Protein AF-A0A3D0N397-F1 (afdb_monomer_lite)

Foldseek 3Di:
DVVLVVLLVQLLVCLVVVPVVSNVVSVVVLVVLLVVLVCQLVVNDPPDHVVVSVVSNVSNVVSCVVSVVSNVVSVVVVVVVVVVVVVVVVVVVVVVVVVVD

Structure (mmCIF, N/CA/C/O backbone):
data_AF-A0A3D0N397-F1
#
_entry.id   AF-A0A3D0N397-F1
#
loop_
_atom_site.group_PDB
_atom_site.id
_atom_site.type_symbol
_atom_site.label_atom_id
_atom_site.label_alt_id
_atom_site.label_comp_id
_atom_site.label_asym_id
_atom_site.label_entity_id
_atom_site.label_seq_id
_atom_site.pdbx_PDB_ins_code
_atom_site.Cartn_x
_atom_site.Cartn_y
_atom_site.Cartn_z
_atom_site.occupancy
_atom_site.B_iso_or_equiv
_atom_site.auth_seq_id
_atom_site.auth_comp_id
_atom_site.auth_asym_id
_atom_site.auth_atom_id
_atom_site.pdbx_PDB_model_num
ATOM 1 N N . MET A 1 1 ? -7.571 -8.226 11.410 1.00 82.12 1 MET A N 1
ATOM 2 C CA . MET A 1 1 ? -6.209 -8.670 11.026 1.00 82.12 1 MET A CA 1
ATOM 3 C C . MET A 1 1 ? -6.137 -9.134 9.570 1.00 82.12 1 MET A C 1
ATOM 5 O O . MET A 1 1 ? -5.324 -8.612 8.823 1.00 82.12 1 MET A O 1
ATOM 9 N N . GLU A 1 2 ? -7.007 -10.045 9.130 1.00 87.31 2 GLU A N 1
ATOM 10 C CA . GLU A 1 2 ? -7.018 -10.584 7.756 1.00 87.31 2 GLU A CA 1
ATOM 11 C C . GLU A 1 2 ? -7.036 -9.508 6.653 1.00 87.31 2 GLU A C 1
ATOM 13 O O . GLU A 1 2 ? -6.179 -9.518 5.775 1.00 87.31 2 GLU A O 1
ATOM 18 N N . ARG A 1 3 ? -7.916 -8.502 6.769 1.00 88.19 3 ARG A N 1
ATOM 19 C CA . ARG A 1 3 ? -8.003 -7.365 5.830 1.00 88.19 3 ARG A CA 1
ATOM 20 C C . ARG A 1 3 ? -6.688 -6.584 5.681 1.00 88.19 3 ARG A C 1
ATOM 22 O O . ARG A 1 3 ? -6.368 -6.138 4.585 1.00 88.19 3 ARG A O 1
ATOM 29 N N . VAL A 1 4 ? -5.913 -6.431 6.760 1.00 91.50 4 VAL A N 1
ATOM 30 C CA . VAL A 1 4 ? -4.602 -5.750 6.736 1.00 91.50 4 VAL A CA 1
ATOM 31 C C . VAL A 1 4 ? -3.586 -6.571 5.942 1.00 91.50 4 VAL A C 1
ATOM 33 O O . VAL A 1 4 ? -2.859 -6.031 5.109 1.00 91.50 4 VAL A O 1
ATOM 36 N N . LEU A 1 5 ? -3.551 -7.883 6.181 1.00 91.06 5 LEU A N 1
ATOM 37 C CA . LEU A 1 5 ? -2.640 -8.793 5.488 1.00 91.06 5 LEU A CA 1
ATOM 38 C C . LEU A 1 5 ? -2.992 -8.927 4.002 1.00 91.06 5 LEU A C 1
ATOM 40 O O . LEU A 1 5 ? -2.082 -8.979 3.174 1.00 91.06 5 LEU A O 1
ATOM 44 N N . GLU A 1 6 ? -4.286 -8.948 3.671 1.00 92.81 6 GLU A N 1
ATOM 45 C CA . GLU A 1 6 ? -4.774 -8.946 2.289 1.00 92.81 6 GLU A CA 1
ATOM 46 C C . GLU A 1 6 ? -4.335 -7.676 1.560 1.00 92.81 6 GLU A C 1
ATOM 48 O O . GLU A 1 6 ? -3.655 -7.784 0.544 1.00 92.81 6 GLU A O 1
ATOM 53 N N . LEU A 1 7 ? -4.607 -6.490 2.126 1.00 90.69 7 LEU A N 1
ATOM 54 C CA . LEU A 1 7 ? -4.162 -5.208 1.559 1.00 90.69 7 LEU A CA 1
ATOM 55 C C . LEU A 1 7 ? -2.649 -5.186 1.320 1.00 90.69 7 LEU A C 1
ATOM 57 O O . LEU A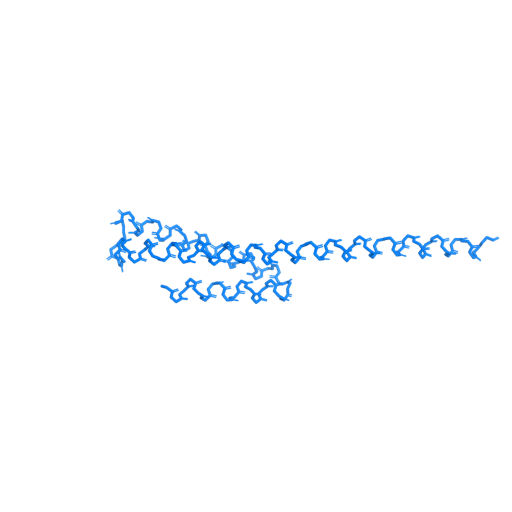 1 7 ? -2.189 -4.722 0.281 1.00 90.69 7 LEU A O 1
ATOM 61 N N . GLY A 1 8 ? -1.873 -5.744 2.251 1.00 94.00 8 GLY A N 1
ATOM 62 C CA . GLY A 1 8 ? -0.434 -5.883 2.082 1.00 94.00 8 GLY A CA 1
ATOM 63 C C . GLY A 1 8 ? -0.030 -6.814 0.940 1.00 94.00 8 GLY A C 1
ATOM 64 O O . GLY A 1 8 ? 0.949 -6.528 0.250 1.00 94.00 8 GLY A O 1
ATOM 65 N N . ARG A 1 9 ? -0.745 -7.930 0.739 1.00 95.00 9 ARG A N 1
ATOM 66 C CA . ARG A 1 9 ? -0.495 -8.872 -0.363 1.00 95.00 9 ARG A CA 1
ATOM 67 C C . ARG A 1 9 ? -0.836 -8.259 -1.716 1.00 95.00 9 ARG A C 1
ATOM 69 O O . ARG A 1 9 ? 0.004 -8.337 -2.610 1.00 95.00 9 ARG A O 1
ATOM 76 N N . VAL A 1 10 ? -2.009 -7.643 -1.854 1.00 96.06 10 VAL A N 1
ATOM 77 C CA . VAL A 1 10 ? -2.420 -7.025 -3.125 1.00 96.06 10 VAL A CA 1
ATOM 78 C C . VAL A 1 10 ? -1.532 -5.841 -3.494 1.00 96.06 10 VAL A C 1
ATOM 80 O O . VAL A 1 10 ? -1.166 -5.713 -4.656 1.00 96.06 10 VAL A O 1
ATOM 83 N N . GLU A 1 11 ? -1.074 -5.045 -2.519 1.00 96.44 11 GLU A N 1
ATOM 84 C CA . GLU A 1 11 ? -0.121 -3.957 -2.777 1.00 96.44 11 GLU A CA 1
ATOM 85 C C . GLU A 1 11 ? 1.196 -4.498 -3.351 1.00 96.44 11 GLU A C 1
ATOM 87 O O . GLU A 1 11 ? 1.696 -3.991 -4.350 1.00 96.44 11 GLU A O 1
ATOM 92 N N . ARG A 1 12 ? 1.745 -5.576 -2.773 1.00 95.94 12 ARG A N 1
ATOM 93 C CA . ARG A 1 12 ? 2.968 -6.204 -3.303 1.00 95.94 12 ARG A CA 1
ATOM 94 C C . ARG A 1 12 ? 2.777 -6.756 -4.708 1.00 95.94 12 ARG A C 1
ATOM 96 O O . ARG A 1 12 ? 3.697 -6.654 -5.515 1.00 95.94 12 ARG A O 1
ATOM 103 N N . ALA A 1 13 ? 1.615 -7.341 -4.989 1.00 96.12 13 ALA A N 1
ATOM 104 C CA . ALA A 1 13 ? 1.290 -7.833 -6.322 1.00 96.12 13 ALA A CA 1
ATOM 105 C C . ALA A 1 13 ? 1.230 -6.681 -7.338 1.00 96.12 13 ALA A C 1
ATOM 107 O O . ALA A 1 13 ? 1.849 -6.786 -8.394 1.00 96.12 13 ALA A O 1
ATOM 108 N N . ALA A 1 14 ? 0.582 -5.564 -6.990 1.00 96.25 14 ALA A N 1
ATOM 109 C CA . ALA A 1 14 ? 0.520 -4.371 -7.835 1.00 96.25 14 ALA A CA 1
ATOM 110 C C . ALA A 1 14 ? 1.913 -3.764 -8.086 1.00 96.25 14 ALA A C 1
ATOM 112 O O . ALA A 1 14 ? 2.256 -3.472 -9.229 1.00 96.25 14 ALA A O 1
ATOM 113 N N . ILE A 1 15 ? 2.760 -3.663 -7.050 1.00 94.81 15 ILE A N 1
ATOM 114 C CA . ILE A 1 15 ? 4.152 -3.195 -7.190 1.00 94.81 15 ILE A CA 1
ATOM 115 C C . ILE A 1 15 ? 4.947 -4.103 -8.137 1.00 94.81 15 ILE A C 1
ATOM 117 O O . ILE A 1 15 ? 5.680 -3.606 -8.988 1.00 94.81 15 ILE A O 1
ATOM 121 N N . ALA A 1 16 ? 4.820 -5.426 -7.995 1.00 93.31 16 ALA A N 1
ATOM 122 C CA . ALA A 1 16 ? 5.529 -6.387 -8.840 1.00 93.31 16 ALA A CA 1
ATOM 123 C C . ALA A 1 16 ? 5.046 -6.365 -10.300 1.00 93.31 16 ALA A C 1
ATOM 125 O O . ALA A 1 16 ? 5.835 -6.629 -11.204 1.00 93.31 16 ALA A O 1
ATOM 126 N N . ALA A 1 17 ? 3.768 -6.051 -10.519 1.00 94.94 17 ALA A N 1
ATOM 127 C CA . ALA A 1 17 ? 3.171 -5.907 -11.842 1.00 94.94 17 ALA A CA 1
ATOM 128 C C . ALA A 1 17 ? 3.393 -4.518 -12.472 1.00 94.94 17 ALA A C 1
ATOM 130 O O . ALA A 1 17 ? 2.994 -4.318 -13.615 1.00 94.94 17 ALA A O 1
ATOM 131 N N . GLU A 1 18 ? 4.002 -3.571 -11.745 1.00 93.38 18 GLU A N 1
ATOM 132 C CA . GLU A 1 18 ? 4.084 -2.152 -12.130 1.00 93.38 18 GLU A CA 1
ATOM 133 C C . GLU A 1 18 ? 2.692 -1.547 -12.450 1.00 93.38 18 GLU A C 1
ATOM 135 O O . GLU A 1 18 ? 2.558 -0.643 -13.276 1.00 93.38 18 GLU A O 1
ATOM 140 N N . ASP A 1 19 ? 1.640 -2.039 -11.781 1.00 95.88 19 ASP A N 1
ATOM 141 C CA . ASP A 1 19 ? 0.262 -1.562 -11.941 1.00 95.88 19 ASP A CA 1
ATOM 142 C C . ASP A 1 19 ? -0.002 -0.368 -11.014 1.00 95.88 19 ASP A C 1
ATOM 144 O O . ASP A 1 19 ? -0.466 -0.498 -9.877 1.00 95.88 19 ASP A O 1
ATOM 148 N N . TRP A 1 20 ? 0.337 0.823 -11.507 1.00 92.44 20 TRP A N 1
ATOM 149 C CA . TRP A 1 20 ? 0.227 2.071 -10.750 1.00 92.44 20 TRP A CA 1
ATOM 150 C C . TRP A 1 20 ? -1.218 2.498 -10.475 1.00 92.44 20 TRP A C 1
ATOM 152 O O . TRP A 1 20 ? -1.463 3.156 -9.466 1.00 92.44 20 TRP A O 1
ATOM 162 N N . ASN A 1 21 ? -2.166 2.100 -11.329 1.00 94.44 21 ASN A N 1
ATOM 163 C CA . ASN A 1 21 ? -3.581 2.420 -11.138 1.00 94.44 21 ASN A CA 1
ATOM 164 C C . ASN A 1 21 ? -4.158 1.597 -9.984 1.00 94.44 21 ASN A C 1
ATOM 166 O O . ASN A 1 21 ? -4.740 2.159 -9.059 1.00 94.44 21 ASN A O 1
ATOM 170 N N . ALA A 1 22 ? -3.925 0.280 -9.990 1.00 95.25 22 ALA A N 1
ATOM 171 C CA . ALA A 1 22 ? -4.331 -0.576 -8.879 1.00 95.25 22 ALA A CA 1
ATOM 172 C C . ALA A 1 22 ? -3.641 -0.162 -7.570 1.00 95.25 22 ALA A C 1
ATOM 174 O O . ALA A 1 22 ? -4.253 -0.198 -6.501 1.00 95.25 22 ALA A O 1
ATOM 175 N N . LEU A 1 23 ? -2.373 0.262 -7.640 1.00 95.56 23 LEU A N 1
ATOM 176 C CA . LEU A 1 23 ? -1.640 0.723 -6.465 1.00 95.56 23 LEU A CA 1
ATOM 177 C C . LEU A 1 23 ? -2.292 1.955 -5.817 1.00 95.56 23 LEU A C 1
ATOM 179 O O . LEU A 1 23 ? -2.390 1.995 -4.591 1.00 95.56 23 LEU A O 1
ATOM 183 N N . ASP A 1 24 ? -2.757 2.928 -6.604 1.00 93.88 24 ASP A N 1
ATOM 184 C CA . ASP A 1 24 ? -3.432 4.126 -6.083 1.00 93.88 24 ASP A CA 1
ATOM 185 C C . ASP A 1 24 ? -4.709 3.764 -5.305 1.00 93.88 24 ASP A C 1
ATOM 187 O O . ASP A 1 24 ? -4.872 4.150 -4.143 1.00 93.88 24 ASP A O 1
ATOM 191 N N . GLU A 1 25 ? -5.556 2.906 -5.884 1.00 95.69 25 GLU A N 1
ATOM 192 C CA . GLU A 1 25 ? -6.779 2.416 -5.236 1.00 95.69 25 GLU A CA 1
ATOM 193 C C . GLU A 1 25 ? -6.483 1.672 -3.922 1.00 95.69 25 GLU A C 1
ATOM 195 O O . GLU A 1 25 ? -7.144 1.887 -2.898 1.00 95.69 25 GLU A O 1
ATOM 200 N N . ILE A 1 26 ? -5.451 0.821 -3.915 1.00 95.00 26 ILE A N 1
ATOM 201 C CA . ILE A 1 26 ? -5.026 0.079 -2.722 1.00 95.00 26 ILE A CA 1
ATOM 202 C C . ILE A 1 26 ? -4.548 1.039 -1.627 1.00 95.00 26 ILE A C 1
ATOM 204 O O . ILE A 1 26 ? -4.908 0.870 -0.455 1.00 95.00 26 ILE A O 1
ATOM 208 N N . LEU A 1 27 ? -3.760 2.059 -1.980 1.00 93.38 27 LEU A N 1
ATOM 209 C CA . LEU A 1 27 ? -3.259 3.047 -1.025 1.00 93.38 27 LEU A CA 1
ATOM 210 C C . LEU A 1 27 ? -4.394 3.876 -0.413 1.00 93.38 27 LEU A C 1
ATOM 212 O O . LEU A 1 27 ? -4.357 4.146 0.794 1.00 93.38 27 LEU A O 1
ATOM 216 N N . GLU A 1 28 ? -5.420 4.231 -1.186 1.00 94.25 28 GLU A N 1
ATOM 217 C CA . GLU A 1 28 ? -6.633 4.867 -0.659 1.00 94.25 28 GLU A CA 1
ATOM 218 C C . GLU A 1 28 ? -7.405 3.940 0.287 1.00 94.25 28 GLU A C 1
ATOM 220 O O . GLU A 1 28 ? -7.787 4.350 1.391 1.00 94.25 28 GLU A O 1
ATOM 225 N N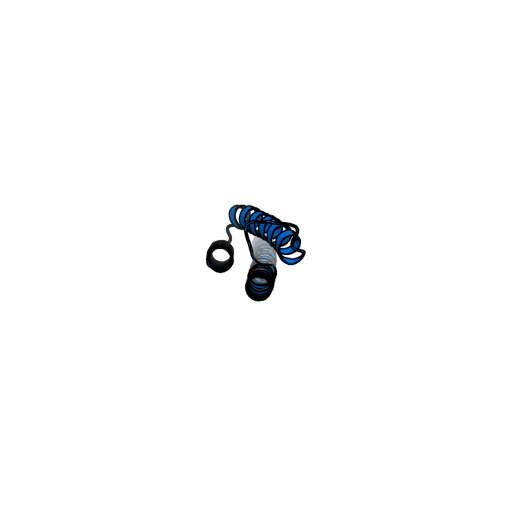 . GLY A 1 29 ? -7.545 2.660 -0.067 1.00 92.69 29 GLY A N 1
ATOM 226 C CA . GLY A 1 29 ? -8.137 1.645 0.807 1.00 92.69 29 GLY A CA 1
ATOM 227 C C . GLY A 1 29 ? -7.403 1.515 2.146 1.00 92.69 29 GLY A C 1
ATOM 228 O O . GLY A 1 29 ? -8.028 1.462 3.209 1.00 92.69 29 GLY A O 1
ATOM 229 N N . GLN A 1 30 ? -6.069 1.549 2.129 1.00 94.38 30 GLN A N 1
ATOM 230 C CA . GLN A 1 30 ? -5.259 1.552 3.348 1.00 94.38 30 GLN A CA 1
ATOM 231 C C . GLN A 1 30 ? -5.428 2.832 4.175 1.00 94.38 30 GLN A C 1
ATOM 233 O O . GLN A 1 30 ? -5.479 2.755 5.403 1.00 94.38 30 GLN A O 1
ATOM 238 N N . LYS A 1 31 ? -5.535 4.010 3.541 1.00 93.75 31 LYS A N 1
ATOM 239 C CA . LYS A 1 31 ? -5.814 5.280 4.243 1.00 93.75 31 LYS A CA 1
ATOM 240 C C . LYS A 1 31 ? -7.196 5.269 4.896 1.00 93.75 31 LYS A C 1
ATOM 242 O O . LYS A 1 31 ? -7.367 5.806 5.992 1.00 93.75 31 LYS A O 1
ATOM 247 N N . ALA A 1 32 ? -8.197 4.693 4.233 1.00 93.69 32 ALA A N 1
ATOM 248 C CA . ALA A 1 32 ? -9.532 4.519 4.798 1.00 93.69 32 ALA A CA 1
ATOM 249 C C . ALA A 1 32 ? -9.501 3.584 6.016 1.00 93.69 32 ALA A C 1
ATOM 251 O O . ALA A 1 32 ? -9.980 3.966 7.083 1.00 93.69 32 ALA A O 1
ATOM 252 N N . LEU A 1 33 ? -8.846 2.425 5.894 1.00 92.56 33 LEU A N 1
ATOM 253 C CA . LEU A 1 33 ? -8.694 1.476 6.997 1.00 92.56 33 LEU A CA 1
ATOM 254 C C . LEU A 1 33 ? -7.930 2.080 8.184 1.00 92.56 33 LEU A C 1
ATOM 256 O O . LEU A 1 33 ? -8.307 1.869 9.330 1.00 92.56 33 LEU A O 1
ATOM 260 N N . TRP A 1 34 ? -6.886 2.874 7.933 1.00 94.19 34 TRP A N 1
ATOM 261 C CA . TRP A 1 34 ? -6.156 3.564 8.998 1.00 94.19 34 TRP A CA 1
ATOM 262 C C . TRP A 1 34 ? -7.068 4.491 9.814 1.00 94.19 34 TRP A C 1
ATOM 264 O O . TRP A 1 34 ? -7.026 4.480 11.043 1.00 94.19 34 TRP A O 1
ATOM 274 N N . ARG A 1 35 ? -7.920 5.277 9.140 1.00 94.25 35 ARG A N 1
ATOM 275 C CA . ARG A 1 35 ? -8.895 6.163 9.799 1.00 94.25 35 ARG A CA 1
ATOM 276 C C . ARG A 1 35 ? -9.920 5.371 10.610 1.00 94.25 35 ARG A C 1
ATOM 278 O O . ARG A 1 35 ? -10.152 5.711 11.764 1.00 94.25 35 ARG A O 1
ATOM 285 N N . GLU A 1 36 ? -10.465 4.301 10.032 1.00 91.75 36 GLU A N 1
ATOM 286 C CA . GLU A 1 36 ? -11.409 3.392 10.697 1.00 91.75 36 GLU A CA 1
ATOM 287 C C . GLU A 1 36 ? -10.819 2.830 12.002 1.00 91.75 36 GLU A C 1
ATOM 289 O O . GLU A 1 36 ? -11.429 2.926 13.068 1.00 91.75 36 GLU A O 1
ATOM 294 N N . LEU A 1 37 ? -9.590 2.311 11.937 1.00 91.69 37 LEU A N 1
ATOM 295 C CA . LEU A 1 37 ? -8.921 1.723 13.094 1.00 91.69 37 LEU A CA 1
ATOM 296 C C . LEU A 1 37 ? -8.537 2.765 14.152 1.00 91.69 37 LEU A C 1
ATOM 298 O O . LEU A 1 37 ? -8.603 2.464 15.339 1.00 91.69 37 LEU A O 1
ATOM 302 N N . LEU A 1 38 ? -8.169 3.991 13.762 1.00 92.50 38 LEU A N 1
ATOM 303 C CA . LEU A 1 38 ? -7.910 5.071 14.722 1.00 92.50 38 LEU A CA 1
ATOM 304 C C . LEU A 1 38 ? -9.165 5.446 15.518 1.00 92.50 38 LEU A C 1
ATOM 306 O O . LEU A 1 38 ? -9.082 5.611 16.734 1.00 92.50 38 LEU A O 1
ATOM 310 N N . THR A 1 39 ? -10.315 5.565 14.853 1.00 90.81 39 THR A N 1
ATOM 311 C CA . THR A 1 39 ? -11.601 5.821 15.517 1.00 90.81 39 THR A CA 1
ATOM 312 C C . THR A 1 39 ? -11.960 4.671 16.460 1.00 90.81 39 THR A C 1
ATOM 314 O O . THR A 1 39 ? -12.301 4.899 17.620 1.00 90.81 39 THR A O 1
ATOM 317 N N . ALA A 1 40 ? -11.795 3.424 16.013 1.00 89.94 40 ALA A N 1
ATOM 318 C CA . ALA A 1 40 ? -12.035 2.253 16.854 1.00 89.94 40 ALA A CA 1
ATOM 319 C C . ALA A 1 40 ? -11.086 2.175 18.067 1.00 89.94 40 ALA A C 1
ATOM 321 O O . ALA A 1 40 ? -11.529 1.890 19.178 1.00 89.94 40 ALA A O 1
ATOM 322 N N . ALA A 1 41 ? -9.802 2.500 17.899 1.00 87.81 41 ALA A N 1
ATOM 323 C CA . ALA A 1 41 ? -8.816 2.506 18.983 1.00 87.81 41 ALA A CA 1
ATOM 324 C C . ALA A 1 41 ? -9.109 3.567 20.059 1.00 87.81 41 ALA A C 1
ATOM 326 O O . ALA A 1 41 ? -8.719 3.396 21.212 1.00 87.81 41 ALA A O 1
ATOM 327 N N . ARG A 1 42 ? -9.829 4.641 19.709 1.00 88.38 42 ARG A N 1
ATOM 328 C CA . ARG A 1 42 ? -10.319 5.659 20.657 1.00 88.38 42 ARG A CA 1
ATOM 329 C C . ARG A 1 42 ? -11.588 5.239 21.403 1.00 88.38 42 ARG A C 1
ATOM 331 O O . ARG A 1 42 ? -12.052 5.977 22.265 1.00 88.38 42 ARG A O 1
ATOM 338 N N . GLY A 1 43 ? -12.147 4.068 21.088 1.00 80.62 43 GLY A N 1
ATOM 339 C CA . GLY A 1 43 ? -13.411 3.597 21.656 1.00 80.62 43 GLY A CA 1
ATOM 340 C C . GLY A 1 43 ? -14.645 4.270 21.050 1.00 80.62 43 GLY A C 1
ATOM 341 O O . GLY A 1 43 ? -15.740 4.129 21.581 1.00 80.62 43 GLY A O 1
ATOM 342 N N . GLU A 1 44 ? -14.489 4.982 19.931 1.00 81.19 44 GLU A N 1
ATOM 343 C CA . GLU A 1 44 ? -15.574 5.691 19.239 1.00 81.19 44 GLU A CA 1
ATOM 344 C C . GLU A 1 44 ? -16.339 4.774 18.257 1.00 81.19 44 GLU A C 1
ATOM 346 O O . GLU A 1 44 ? -17.245 5.224 17.558 1.00 81.19 44 GLU A O 1
ATOM 351 N N . HIS A 1 45 ? -15.993 3.480 18.192 1.00 71.19 45 HIS A N 1
ATOM 352 C CA . HIS A 1 45 ? -16.601 2.495 17.293 1.00 71.19 45 HIS A CA 1
ATOM 353 C C . HIS A 1 45 ? -17.062 1.252 18.068 1.00 71.19 45 HIS A C 1
ATOM 355 O O . HIS A 1 45 ? -16.253 0.549 18.665 1.00 71.19 45 HIS A O 1
ATOM 361 N N . LEU A 1 46 ? -18.365 0.952 18.033 1.00 59.94 46 LEU A N 1
ATOM 362 C CA . LEU A 1 46 ? -18.996 -0.102 18.850 1.00 59.94 46 LEU A CA 1
ATOM 363 C C . LEU A 1 46 ? -18.640 -1.540 18.429 1.00 59.94 46 LEU A C 1
ATOM 365 O O . LEU A 1 46 ? -18.863 -2.472 19.195 1.00 59.94 46 LEU A O 1
ATOM 369 N N . SER A 1 47 ? -18.125 -1.738 17.212 1.00 69.38 47 SER A N 1
ATOM 370 C CA . SER A 1 47 ? -17.934 -3.076 16.628 1.00 69.38 47 SER A CA 1
ATOM 371 C C . SER A 1 47 ? -16.551 -3.699 16.849 1.00 69.38 47 SER A C 1
ATOM 373 O O . SER A 1 47 ? -16.347 -4.838 16.446 1.00 69.38 47 SER A O 1
ATOM 375 N N . HIS A 1 48 ? -15.592 -2.963 17.413 1.00 69.19 48 HIS A N 1
ATOM 376 C CA . HIS A 1 48 ? -14.222 -3.434 17.623 1.00 69.19 48 HIS A CA 1
ATOM 377 C C . HIS A 1 48 ? -13.753 -3.013 19.009 1.00 69.19 48 HIS A C 1
ATOM 379 O O . HIS A 1 48 ? -13.997 -1.880 19.425 1.00 69.19 48 HIS A O 1
ATOM 385 N N . SER A 1 49 ? -13.038 -3.886 19.719 1.00 84.94 49 SER A N 1
ATOM 386 C CA . SER A 1 49 ? -12.373 -3.441 20.939 1.00 84.94 49 SER A CA 1
ATOM 387 C C . SER A 1 49 ? -11.211 -2.500 20.596 1.00 84.94 49 SER A C 1
ATOM 389 O O . SER A 1 49 ? -10.512 -2.676 19.593 1.00 84.94 49 SER A O 1
ATOM 391 N N . ALA A 1 50 ? -10.954 -1.515 21.461 1.00 85.94 50 ALA A N 1
ATOM 392 C CA . ALA A 1 50 ? -9.826 -0.595 21.292 1.00 85.94 50 ALA A CA 1
ATOM 393 C C . ALA A 1 50 ? -8.478 -1.337 21.184 1.00 85.94 50 ALA A C 1
ATOM 395 O O . ALA A 1 50 ? -7.578 -0.917 20.456 1.00 85.94 50 ALA A O 1
ATOM 396 N N . ARG A 1 51 ? -8.362 -2.483 21.870 1.00 88.62 51 ARG A N 1
ATOM 397 C CA . ARG A 1 51 ? -7.195 -3.366 21.806 1.00 88.62 51 ARG A CA 1
ATOM 398 C C . ARG A 1 51 ? -7.009 -3.963 20.411 1.00 88.62 51 ARG A C 1
ATOM 400 O O . ARG A 1 51 ? -5.931 -3.821 19.843 1.00 88.62 51 ARG A O 1
ATOM 407 N N . GLU A 1 52 ? -8.041 -4.594 19.856 1.00 89.81 52 GLU A N 1
ATOM 408 C CA . GLU A 1 52 ? -7.982 -5.197 18.515 1.00 89.81 52 GLU A CA 1
ATOM 409 C C . GLU A 1 52 ? -7.679 -4.148 17.442 1.00 89.81 52 GLU A C 1
ATOM 411 O O . GLU A 1 52 ? -6.904 -4.400 16.518 1.00 89.81 52 GLU A O 1
ATOM 416 N N . ALA A 1 53 ? -8.249 -2.950 17.583 1.00 91.19 53 ALA A N 1
ATOM 417 C CA . ALA A 1 53 ? -7.973 -1.836 16.688 1.00 91.19 53 ALA A CA 1
ATOM 418 C C . ALA A 1 53 ? -6.501 -1.394 16.761 1.00 91.19 53 ALA A C 1
ATOM 420 O O . ALA A 1 53 ? -5.868 -1.181 15.725 1.00 91.19 53 ALA A O 1
ATOM 421 N N . SER A 1 54 ? -5.929 -1.319 17.966 1.00 91.50 54 SER A N 1
ATOM 422 C CA . SER A 1 54 ? -4.512 -0.997 18.152 1.00 91.50 54 SER A CA 1
ATOM 423 C C . SER A 1 54 ? -3.590 -2.074 17.571 1.00 91.50 54 SER A C 1
ATOM 425 O O . SER A 1 54 ? -2.611 -1.743 16.906 1.00 91.50 54 SER A O 1
ATOM 427 N N . GLU A 1 55 ? -3.907 -3.355 17.768 1.00 93.25 55 GLU A N 1
ATOM 428 C CA . GLU A 1 55 ? -3.146 -4.471 17.187 1.00 93.25 55 GLU A CA 1
ATOM 429 C C . GLU A 1 55 ? -3.196 -4.439 15.647 1.00 93.25 55 GLU A C 1
ATOM 431 O O . GLU A 1 55 ? -2.181 -4.635 14.973 1.00 93.25 55 GLU A O 1
ATOM 436 N N . ALA A 1 56 ? -4.358 -4.120 15.069 1.00 93.38 56 ALA A N 1
ATOM 437 C CA . ALA A 1 56 ? -4.514 -3.957 13.628 1.00 93.38 56 ALA A CA 1
ATOM 438 C C . ALA A 1 56 ? -3.758 -2.734 13.074 1.00 93.38 56 ALA A C 1
ATOM 440 O O . ALA A 1 56 ? -3.198 -2.825 11.980 1.00 93.38 56 ALA A O 1
ATOM 441 N N . LEU A 1 57 ? -3.692 -1.618 13.814 1.00 94.38 57 LEU A N 1
ATOM 442 C CA . LEU A 1 57 ? -2.881 -0.448 13.446 1.00 94.38 57 LEU A CA 1
ATOM 443 C C . LEU A 1 57 ? -1.393 -0.792 13.388 1.00 94.38 57 LEU A C 1
ATOM 445 O O . LEU A 1 57 ? -0.727 -0.446 12.412 1.00 94.38 57 LEU A O 1
ATOM 449 N N . SER A 1 58 ? -0.878 -1.507 14.393 1.00 95.19 58 SER A N 1
ATOM 450 C CA . SER A 1 58 ? 0.515 -1.967 14.402 1.00 95.19 58 SER A CA 1
ATOM 451 C C . SER A 1 58 ? 0.818 -2.868 13.204 1.00 95.19 58 SER A C 1
ATOM 453 O O . SER A 1 58 ? 1.821 -2.669 12.521 1.00 95.19 58 SER A O 1
ATOM 455 N N . ALA A 1 59 ? -0.075 -3.809 12.885 1.00 95.00 59 ALA A N 1
ATOM 456 C CA . ALA A 1 59 ? 0.090 -4.664 11.711 1.00 95.00 59 ALA A CA 1
ATOM 457 C C . ALA A 1 59 ? 0.059 -3.868 10.394 1.00 95.00 59 ALA A C 1
ATOM 459 O O . ALA A 1 59 ? 0.872 -4.113 9.502 1.00 95.00 59 ALA A O 1
ATOM 460 N N . LEU A 1 60 ? -0.851 -2.896 10.267 1.00 95.50 60 LEU A N 1
ATOM 461 C CA . LEU A 1 60 ? -0.967 -2.062 9.068 1.00 95.50 60 LEU A CA 1
ATOM 462 C C . LEU A 1 60 ? 0.270 -1.180 8.875 1.00 95.50 60 LEU A C 1
ATOM 464 O O . LEU A 1 60 ? 0.730 -1.007 7.746 1.00 95.50 60 LEU A O 1
ATOM 468 N N . TYR A 1 61 ? 0.832 -0.663 9.967 1.00 95.19 61 TYR A N 1
ATOM 469 C CA . TYR A 1 61 ? 2.089 0.076 9.942 1.00 95.19 61 TYR A CA 1
ATOM 470 C C . TYR A 1 61 ? 3.244 -0.780 9.406 1.00 95.19 61 TYR A C 1
ATOM 472 O O . TYR A 1 61 ? 3.936 -0.349 8.484 1.00 95.19 61 TYR A O 1
ATOM 480 N N . GLU A 1 62 ? 3.421 -2.001 9.918 1.00 95.06 62 GLU A N 1
ATOM 481 C CA . GLU A 1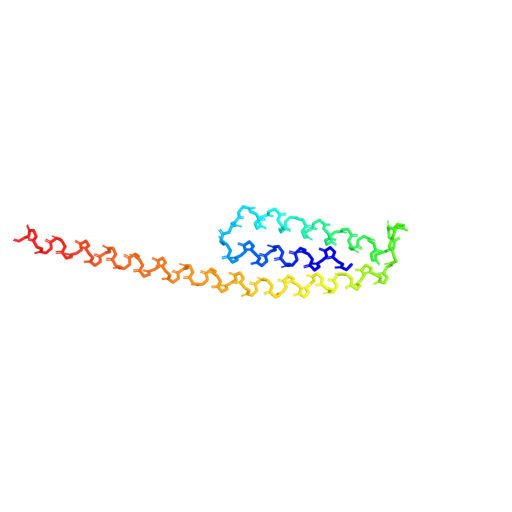 62 ? 4.501 -2.891 9.468 1.00 95.06 62 GLU A CA 1
ATOM 482 C C . GLU A 1 62 ? 4.350 -3.293 7.995 1.00 95.06 62 GLU A C 1
ATOM 484 O O . GLU A 1 62 ? 5.322 -3.266 7.236 1.00 95.06 62 GLU A O 1
ATOM 489 N N . VAL A 1 63 ? 3.120 -3.581 7.554 1.00 93.38 63 VAL A N 1
ATOM 490 C CA . VAL A 1 63 ? 2.818 -3.844 6.139 1.00 93.38 63 VAL A CA 1
ATOM 491 C C . VAL A 1 63 ? 3.230 -2.662 5.263 1.00 93.38 63 VAL A C 1
ATOM 493 O O . VAL A 1 63 ? 3.972 -2.848 4.296 1.00 93.38 63 VAL A O 1
ATOM 496 N N . ARG A 1 64 ? 2.805 -1.444 5.618 1.00 94.19 64 ARG A N 1
ATOM 497 C CA . ARG A 1 64 ? 3.142 -0.232 4.858 1.00 94.19 64 ARG A CA 1
ATOM 498 C C . ARG A 1 64 ? 4.637 0.035 4.842 1.00 94.19 64 ARG A C 1
ATOM 500 O O . ARG A 1 64 ? 5.181 0.372 3.797 1.00 94.19 64 ARG A O 1
ATOM 507 N N . ARG A 1 65 ? 5.313 -0.127 5.979 1.00 94.25 65 ARG A N 1
ATOM 508 C CA . ARG A 1 65 ? 6.764 0.053 6.082 1.00 94.25 65 ARG A CA 1
ATOM 509 C C . ARG A 1 65 ? 7.503 -0.886 5.130 1.00 94.25 65 ARG A C 1
ATOM 511 O O . ARG A 1 65 ? 8.402 -0.450 4.414 1.00 94.25 65 ARG A O 1
ATOM 518 N N . HIS A 1 66 ? 7.118 -2.160 5.106 1.00 93.88 66 HIS A N 1
ATOM 519 C CA . HIS A 1 66 ? 7.734 -3.145 4.223 1.00 93.88 66 HIS A CA 1
ATOM 520 C C . HIS A 1 66 ? 7.452 -2.853 2.743 1.00 93.88 66 HIS A C 1
ATOM 522 O O . HIS A 1 66 ? 8.371 -2.856 1.921 1.00 93.88 66 HIS A O 1
ATOM 528 N N . ASN A 1 67 ? 6.195 -2.569 2.403 1.00 94.94 67 ASN A N 1
ATOM 529 C CA . ASN A 1 67 ? 5.789 -2.329 1.022 1.00 94.94 67 ASN A CA 1
ATOM 530 C C . ASN A 1 67 ? 6.356 -1.012 0.470 1.00 94.94 67 ASN A C 1
ATOM 532 O O . ASN A 1 67 ? 6.777 -0.965 -0.683 1.00 94.94 67 ASN A O 1
ATOM 536 N N . HIS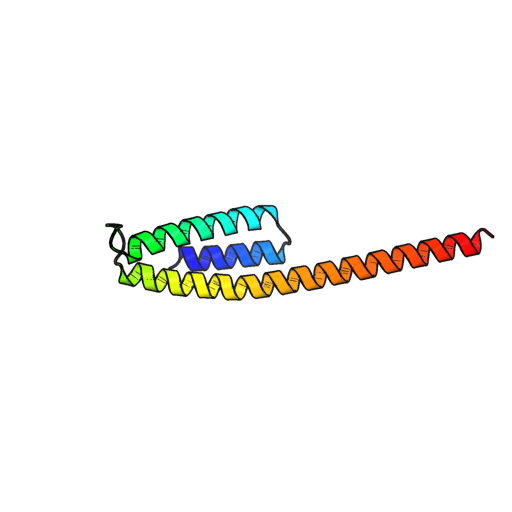 A 1 68 ? 6.517 0.014 1.307 1.00 94.06 68 HIS A N 1
ATOM 537 C CA . HIS A 1 68 ? 7.208 1.246 0.929 1.00 94.06 68 HIS A CA 1
ATOM 538 C C . HIS A 1 68 ? 8.668 0.994 0.516 1.00 94.06 68 HIS A C 1
ATOM 540 O O . HIS A 1 68 ? 9.119 1.503 -0.506 1.00 94.06 68 HIS A O 1
ATOM 546 N N . ALA A 1 69 ? 9.394 0.137 1.242 1.00 93.94 69 ALA A N 1
ATOM 547 C CA . ALA A 1 69 ? 10.761 -0.236 0.870 1.00 93.94 69 ALA A CA 1
ATOM 548 C C . ALA A 1 69 ? 10.831 -1.051 -0.439 1.00 93.94 69 ALA A C 1
ATOM 550 O O . ALA A 1 69 ? 11.840 -1.022 -1.147 1.00 93.94 69 ALA A O 1
ATOM 551 N N . LEU A 1 70 ? 9.783 -1.809 -0.778 1.00 93.25 70 LEU A N 1
ATOM 552 C CA . LEU A 1 70 ? 9.665 -2.456 -2.091 1.00 93.25 70 LEU A CA 1
ATOM 553 C C . LEU A 1 70 ? 9.426 -1.421 -3.195 1.00 93.25 70 LEU A C 1
ATOM 555 O O . LEU A 1 70 ? 10.093 -1.470 -4.227 1.00 93.25 70 LEU A O 1
ATOM 559 N N . LEU A 1 71 ? 8.534 -0.466 -2.948 1.00 92.50 71 LEU A N 1
ATOM 560 C CA . LEU A 1 71 ? 8.203 0.603 -3.882 1.00 92.50 71 LEU A CA 1
ATOM 561 C C . LEU A 1 71 ? 9.419 1.490 -4.201 1.00 92.50 71 LEU A C 1
ATOM 563 O O . LEU A 1 71 ? 9.703 1.743 -5.368 1.00 92.50 71 LEU A O 1
ATOM 567 N N . GLU A 1 72 ? 10.199 1.889 -3.192 1.00 94.75 72 GLU A N 1
ATOM 568 C CA . GLU A 1 72 ? 11.436 2.662 -3.392 1.00 94.75 72 GLU A CA 1
ATOM 569 C C . GLU A 1 72 ? 12.472 1.926 -4.252 1.00 94.75 72 GLU A C 1
ATOM 571 O O . GLU A 1 72 ? 13.147 2.531 -5.096 1.00 94.75 72 GLU A O 1
ATOM 576 N N . ARG A 1 73 ? 12.594 0.605 -4.064 1.00 93.94 73 ARG A N 1
ATOM 577 C CA . ARG A 1 73 ? 13.472 -0.230 -4.893 1.00 93.94 73 ARG A CA 1
ATOM 578 C C . ARG A 1 73 ? 12.979 -0.276 -6.334 1.00 93.94 73 ARG A C 1
ATOM 580 O O . ARG A 1 73 ? 13.781 -0.039 -7.236 1.00 93.94 73 ARG A O 1
ATOM 587 N N . SER A 1 74 ? 11.678 -0.485 -6.539 1.00 92.38 74 SER A N 1
ATOM 588 C CA . SER A 1 74 ? 11.062 -0.487 -7.872 1.00 92.38 74 SER A CA 1
ATOM 589 C C . SER A 1 74 ? 11.299 0.840 -8.609 1.00 92.38 74 SER A C 1
ATOM 591 O O . SER A 1 74 ? 11.826 0.850 -9.724 1.00 92.38 74 SER A O 1
ATOM 593 N N . PHE A 1 75 ? 11.067 1.983 -7.950 1.00 91.81 75 PHE A N 1
ATOM 594 C CA . PHE A 1 75 ? 11.359 3.293 -8.542 1.00 91.81 75 PHE A CA 1
ATOM 595 C C . PHE A 1 75 ? 12.845 3.513 -8.831 1.00 91.81 75 PHE A C 1
ATOM 597 O O . PHE A 1 75 ? 13.198 4.084 -9.865 1.00 91.81 75 PHE A O 1
ATOM 604 N N . SER A 1 76 ? 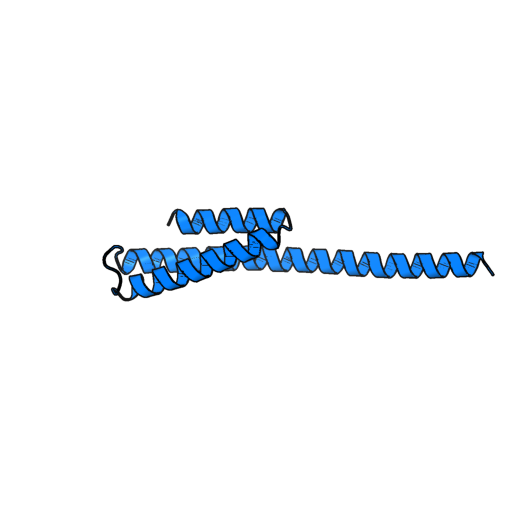13.738 3.052 -7.954 1.00 93.88 76 SER A N 1
ATOM 605 C CA . SER A 1 76 ? 15.183 3.164 -8.179 1.00 93.88 76 SER A CA 1
ATOM 606 C C . SER A 1 76 ? 15.635 2.368 -9.403 1.00 93.88 76 SER A C 1
ATOM 608 O O . SER A 1 76 ? 16.443 2.860 -10.196 1.00 93.88 76 SER A O 1
ATOM 610 N N . GLU A 1 77 ? 15.092 1.166 -9.591 1.00 93.19 77 GLU A N 1
ATOM 611 C CA . GLU A 1 77 ? 15.358 0.341 -10.768 1.00 93.19 77 GLU A CA 1
ATOM 612 C C . GLU A 1 77 ? 14.791 0.959 -12.043 1.00 93.19 77 GLU A C 1
ATOM 614 O O . GLU A 1 77 ? 15.504 1.043 -13.046 1.00 93.19 77 GLU A O 1
ATOM 619 N N . MET A 1 78 ? 13.547 1.438 -12.001 1.00 91.25 78 MET A N 1
ATOM 620 C CA . MET A 1 78 ? 12.913 2.114 -13.130 1.00 91.25 78 MET A CA 1
ATOM 621 C C . MET A 1 78 ? 13.712 3.349 -13.552 1.00 91.25 78 MET A C 1
ATOM 623 O O . MET A 1 78 ? 14.054 3.497 -14.726 1.00 91.25 78 MET A O 1
ATOM 627 N N . ARG A 1 7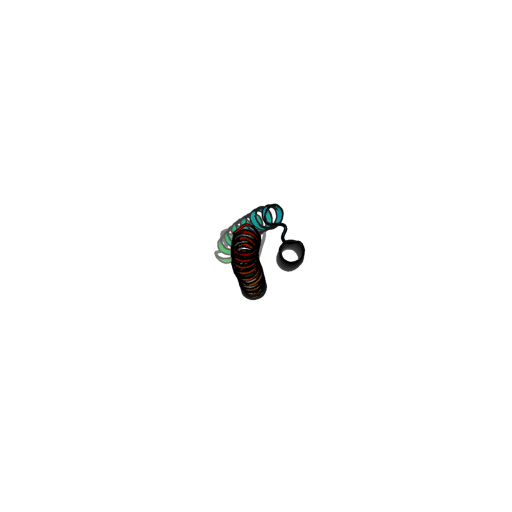9 ? 14.109 4.189 -12.590 1.00 91.50 79 ARG A N 1
ATOM 628 C CA . ARG A 1 79 ? 14.966 5.354 -12.837 1.00 91.50 79 ARG A CA 1
ATOM 629 C C . ARG A 1 79 ? 16.283 4.947 -13.491 1.00 91.50 79 ARG A C 1
ATOM 631 O O . ARG A 1 79 ? 16.685 5.566 -14.470 1.00 91.50 79 ARG A O 1
ATOM 638 N N . ARG A 1 80 ? 16.932 3.881 -13.007 1.00 93.19 80 ARG A N 1
ATOM 639 C CA . ARG A 1 80 ? 18.166 3.361 -13.617 1.00 93.19 80 ARG A CA 1
ATOM 640 C C . ARG A 1 80 ? 17.943 2.955 -15.076 1.00 93.19 80 ARG A C 1
ATOM 642 O O . ARG A 1 80 ? 18.732 3.348 -15.930 1.00 93.19 80 ARG A O 1
ATOM 649 N N . ARG A 1 81 ? 16.874 2.201 -15.368 1.00 91.38 81 ARG A N 1
ATOM 650 C CA . ARG A 1 81 ? 16.530 1.764 -16.735 1.00 91.38 81 ARG A CA 1
ATOM 651 C C . ARG A 1 81 ? 16.311 2.961 -17.664 1.00 91.38 81 ARG A C 1
ATOM 653 O O . ARG A 1 81 ? 16.862 2.973 -18.761 1.00 91.38 81 ARG A O 1
ATOM 660 N N . LEU A 1 82 ? 15.573 3.975 -17.209 1.00 89.88 82 LEU A N 1
ATOM 661 C CA . LEU A 1 82 ? 15.306 5.193 -17.980 1.00 89.88 82 LEU A CA 1
ATOM 662 C C . LEU A 1 82 ? 16.585 5.984 -18.273 1.00 89.88 82 LEU A C 1
ATOM 664 O O . LEU A 1 82 ? 16.810 6.373 -19.417 1.00 89.88 82 LEU A O 1
ATOM 668 N N . THR A 1 83 ? 17.462 6.160 -17.280 1.00 90.75 83 THR A N 1
ATOM 669 C CA . THR A 1 83 ? 18.753 6.833 -17.482 1.00 90.75 83 THR A CA 1
ATOM 670 C C . THR A 1 83 ? 19.619 6.087 -18.496 1.00 90.75 83 THR A C 1
ATOM 672 O O . THR A 1 83 ? 20.176 6.704 -19.402 1.00 90.75 83 THR A O 1
ATOM 675 N N . THR A 1 84 ? 19.717 4.757 -18.393 1.00 88.25 84 THR A N 1
ATOM 676 C CA . THR A 1 84 ? 20.485 3.950 -19.354 1.00 88.25 84 THR A CA 1
ATOM 677 C C . THR A 1 84 ? 19.898 4.030 -20.765 1.00 88.25 84 THR A C 1
ATOM 679 O O . THR A 1 84 ? 20.652 4.188 -21.724 1.00 88.25 84 THR A O 1
ATOM 682 N N . ALA A 1 85 ? 18.572 3.959 -20.904 1.00 86.31 85 ALA A N 1
ATOM 683 C CA . ALA A 1 85 ? 17.904 4.068 -22.199 1.00 86.31 85 ALA A CA 1
ATOM 684 C C . ALA A 1 85 ? 18.144 5.435 -22.858 1.00 86.31 85 ALA A C 1
ATOM 686 O O . ALA A 1 85 ? 18.435 5.495 -24.052 1.00 86.31 85 ALA A O 1
ATOM 687 N N . HIS A 1 86 ? 18.087 6.519 -22.079 1.00 83.88 86 HIS A N 1
ATOM 688 C CA . HIS A 1 86 ? 18.358 7.871 -22.564 1.00 83.88 86 HIS A CA 1
ATOM 689 C C . HIS A 1 86 ? 19.793 8.013 -23.095 1.00 83.88 86 HIS A C 1
ATOM 691 O O . HIS A 1 86 ? 19.987 8.411 -24.242 1.00 83.88 86 HIS A O 1
ATOM 697 N N . LEU A 1 87 ? 20.791 7.573 -22.319 1.00 85.69 87 LEU A N 1
ATOM 698 C CA . LEU A 1 87 ? 22.198 7.606 -22.738 1.00 85.69 87 LEU A CA 1
ATOM 699 C C . LEU A 1 87 ? 22.457 6.757 -23.995 1.00 85.69 87 LEU A C 1
ATOM 701 O O . LEU A 1 87 ? 23.231 7.152 -24.868 1.00 85.69 87 LEU A O 1
ATOM 705 N N . GLY A 1 88 ? 21.799 5.600 -24.113 1.00 82.62 88 GLY A N 1
ATOM 706 C CA . GLY A 1 88 ? 21.884 4.752 -25.304 1.00 82.62 88 GLY A CA 1
ATOM 707 C C . GLY A 1 88 ? 21.285 5.409 -26.552 1.00 82.62 88 GLY A C 1
ATOM 708 O O . GLY A 1 88 ? 21.871 5.327 -27.634 1.00 82.62 88 GLY A O 1
ATOM 709 N N . ALA A 1 89 ? 20.150 6.097 -26.409 1.00 80.31 89 ALA A N 1
ATOM 710 C CA . ALA A 1 89 ? 19.513 6.829 -27.502 1.00 80.31 89 ALA A CA 1
ATOM 711 C C . ALA A 1 89 ? 20.395 7.982 -28.010 1.00 80.31 89 ALA A C 1
ATOM 713 O O . ALA A 1 89 ? 20.543 8.159 -29.225 1.00 80.31 89 ALA A O 1
ATOM 714 N N . ASP A 1 90 ? 21.044 8.708 -27.099 1.00 82.12 90 ASP A N 1
ATOM 715 C CA . ASP A 1 90 ? 21.960 9.799 -27.438 1.00 82.12 90 ASP A CA 1
ATOM 716 C C . ASP A 1 90 ? 23.213 9.292 -28.159 1.00 82.12 90 ASP A C 1
ATOM 718 O O . ASP A 1 90 ? 23.603 9.841 -29.196 1.00 82.12 90 ASP A O 1
ATOM 722 N N . ALA A 1 91 ? 23.804 8.195 -27.676 1.00 77.12 91 ALA A N 1
ATOM 723 C CA . ALA A 1 91 ? 24.947 7.554 -28.323 1.00 77.12 91 ALA A CA 1
ATOM 724 C C . ALA A 1 91 ? 24.598 7.051 -29.736 1.00 77.12 91 ALA A C 1
ATOM 726 O O . ALA A 1 91 ? 25.354 7.271 -30.685 1.00 77.12 91 ALA A O 1
ATOM 727 N N . HIS A 1 92 ? 23.422 6.437 -29.909 1.00 78.75 92 HIS A N 1
ATOM 728 C CA . HIS A 1 92 ? 22.944 5.983 -31.216 1.00 78.75 92 HIS A CA 1
ATOM 729 C C . HIS A 1 92 ? 22.683 7.154 -32.180 1.00 78.75 92 HIS A C 1
ATOM 731 O O . HIS A 1 92 ? 23.014 7.086 -33.366 1.00 78.75 92 HIS A O 1
ATOM 737 N N . SER A 1 93 ? 22.132 8.264 -31.679 1.00 82.88 93 SER A N 1
ATOM 738 C CA . SER A 1 93 ? 21.944 9.499 -32.449 1.00 82.88 93 SER A CA 1
ATOM 739 C C . SER A 1 93 ? 23.277 10.121 -32.890 1.00 82.88 93 SER A C 1
ATOM 741 O O . SER A 1 93 ? 23.426 10.526 -34.045 1.00 82.88 93 SER A O 1
ATOM 743 N N . ALA A 1 94 ? 24.277 10.162 -32.005 1.00 81.00 94 ALA A N 1
ATOM 744 C CA . ALA A 1 94 ? 25.622 10.640 -32.328 1.00 81.00 94 ALA A CA 1
ATOM 745 C C . ALA A 1 94 ? 26.314 9.763 -33.386 1.00 81.00 94 ALA A C 1
ATOM 747 O O . ALA A 1 94 ? 26.864 10.295 -34.349 1.00 81.00 94 ALA A O 1
ATOM 748 N N . TYR A 1 95 ? 26.213 8.436 -33.263 1.00 81.00 95 TYR A N 1
ATOM 749 C CA . TYR A 1 95 ? 26.761 7.493 -34.239 1.00 81.00 95 TYR A CA 1
ATOM 750 C C . TYR A 1 95 ? 26.161 7.678 -35.640 1.00 81.00 95 TYR A C 1
ATOM 752 O O . TYR A 1 95 ? 26.899 7.779 -36.617 1.00 81.00 95 TYR A O 1
ATOM 760 N N . ARG A 1 96 ? 24.829 7.804 -35.751 1.00 86.00 96 ARG A N 1
ATOM 761 C CA . ARG A 1 96 ? 24.167 8.030 -37.051 1.00 86.00 96 ARG A CA 1
ATOM 762 C C . ARG A 1 96 ? 24.593 9.340 -37.714 1.00 86.00 96 ARG A C 1
ATOM 764 O O . ARG A 1 96 ? 24.766 9.367 -38.926 1.00 86.00 96 ARG A O 1
ATOM 771 N N . ARG A 1 97 ? 24.796 10.409 -36.934 1.00 84.81 97 ARG A N 1
ATOM 772 C CA . ARG A 1 97 ? 25.314 11.685 -37.460 1.00 84.81 97 ARG A CA 1
ATOM 773 C C . ARG A 1 97 ? 26.741 11.554 -37.990 1.00 84.81 97 ARG A C 1
ATOM 775 O O . ARG A 1 97 ? 27.038 12.137 -39.022 1.00 84.81 97 ARG A O 1
ATOM 782 N N . ALA A 1 98 ? 27.589 10.773 -37.322 1.00 78.25 98 ALA A N 1
ATOM 783 C CA . ALA A 1 98 ? 28.965 10.545 -37.756 1.00 78.25 98 ALA A CA 1
ATOM 784 C C . ALA A 1 98 ? 29.072 9.699 -39.040 1.00 78.25 98 ALA A C 1
ATOM 786 O O . ALA A 1 98 ? 30.024 9.873 -39.784 1.00 78.25 98 ALA A O 1
ATOM 787 N N . GLN A 1 99 ? 28.117 8.802 -39.314 1.00 79.31 99 GLN A N 1
ATOM 788 C CA . GLN A 1 99 ? 28.093 8.010 -40.556 1.00 79.31 99 GLN A CA 1
ATOM 789 C C . GLN A 1 99 ? 27.511 8.748 -41.770 1.00 79.31 99 GLN A C 1
ATOM 791 O O . GLN A 1 99 ? 27.680 8.289 -42.896 1.00 79.31 99 GLN A O 1
ATOM 796 N N . ALA A 1 100 ? 26.780 9.840 -41.544 1.00 79.00 100 ALA A N 1
ATOM 797 C CA . ALA A 1 100 ? 26.147 10.634 -42.597 1.00 79.00 100 ALA A CA 1
ATOM 798 C C . ALA A 1 100 ? 26.992 11.847 -43.042 1.00 79.00 100 ALA A C 1
ATOM 800 O O . ALA A 1 100 ? 26.540 12.604 -43.901 1.00 79.00 100 ALA A O 1
ATOM 801 N N . ALA A 1 101 ? 28.166 12.044 -42.434 1.00 63.62 101 ALA A N 1
ATOM 802 C CA . ALA A 1 101 ? 29.143 13.089 -42.740 1.00 63.62 101 ALA A CA 1
ATOM 803 C C . ALA A 1 101 ? 30.330 12.497 -43.508 1.00 63.62 101 ALA A C 1
ATOM 805 O O . ALA A 1 101 ? 30.862 13.215 -44.383 1.00 63.62 101 ALA A O 1
#

Sequence (101 aa):
MERVLELGRVERAAIAAEDWNALDEILEGQKALWRELLTAARGEHLSHSAREASEALSALYEVRRHNHALLERSFSEMRRRLTTAHLGADAHSAYRRAQAA

Secondary structure (DSSP, 8-state):
-HHHHHHHHHHHHHHHTT-HHHHHHHHHHHHHHHHHHHHHHTT--TTS-HHHHHHHHHHHHHHHHHHHHHHHHHHHHHHHHHHHHHHHHHHHHHHHHHH--

Radius of gyration: 21.72 Å; chains: 1; bounding box: 48×24×64 Å

pLDDT: mean 89.48, std 7.26, range [59.94, 96.44]